Protein AF-A0A2D9I1L9-F1 (afdb_monomer_lite)

Sequence (82 aa):
MVKAIVDTKGRALGCTLVGPHAGDLLLPWIMAVQNRQKMSTLASLIAPYPTLSEVTKRTAGSYFTPNLFSDRSRKVVRFLMR

pLDDT: mean 94.06, std 3.26, range [73.94, 97.88]

Foldseek 3Di:
DKDFDADPVQATCAMDADDPPRVVLCVVSVVRNVVRHGLVVQLPDDDDPPDPNVVSNVNSVVVCVCVCPDPVVVVVVVVVVD

Radius of gyration: 14.7 Å; chains: 1; bounding box: 27×39×39 Å

Structure (mmCIF, N/CA/C/O backbone):
data_AF-A0A2D9I1L9-F1
#
_entry.id   AF-A0A2D9I1L9-F1
#
loop_
_atom_site.group_PDB
_atom_site.id
_atom_site.type_symbol
_atom_site.label_atom_id
_atom_site.label_alt_id
_atom_site.label_comp_id
_atom_site.label_asym_id
_atom_site.label_entity_id
_atom_site.label_seq_id
_atom_site.pdbx_PDB_ins_code
_atom_site.Cartn_x
_atom_site.Cartn_y
_atom_site.Cartn_z
_atom_site.occupancy
_atom_site.B_iso_or_equiv
_atom_site.auth_seq_id
_atom_site.auth_comp_id
_atom_site.auth_asym_id
_atom_site.auth_atom_id
_atom_site.pdbx_PDB_model_num
ATOM 1 N N . MET A 1 1 ? -2.799 3.251 -14.160 1.00 89.75 1 MET A N 1
ATOM 2 C CA . MET A 1 1 ? -3.950 3.130 -13.235 1.00 89.75 1 MET A CA 1
ATOM 3 C C . MET A 1 1 ? -3.695 1.989 -12.264 1.00 89.75 1 MET A C 1
ATOM 5 O O . MET A 1 1 ? -3.206 0.952 -12.691 1.00 89.75 1 MET A O 1
ATOM 9 N N . VAL A 1 2 ? -4.038 2.172 -10.987 1.00 95.50 2 VAL A N 1
ATOM 10 C CA . VAL A 1 2 ? -4.028 1.110 -9.969 1.00 95.50 2 VAL A CA 1
ATOM 11 C C . VAL A 1 2 ? -5.386 1.096 -9.286 1.00 95.50 2 VAL A C 1
ATOM 13 O O . VAL A 1 2 ? -5.900 2.153 -8.927 1.00 95.50 2 VAL A O 1
ATOM 16 N N . LYS A 1 3 ? -5.966 -0.089 -9.111 1.00 96.19 3 LYS A N 1
ATOM 17 C CA . LYS A 1 3 ? -7.209 -0.291 -8.369 1.00 96.19 3 LYS A CA 1
ATOM 18 C C . LYS A 1 3 ? -7.028 -1.457 -7.412 1.00 96.19 3 LYS A C 1
ATOM 20 O O . LYS A 1 3 ? -6.838 -2.583 -7.856 1.00 96.19 3 LYS A O 1
ATOM 25 N N . ALA A 1 4 ? -7.124 -1.188 -6.117 1.00 96.50 4 ALA A N 1
ATOM 26 C CA . ALA A 1 4 ? -7.087 -2.209 -5.078 1.00 96.50 4 ALA A CA 1
ATOM 27 C C . ALA A 1 4 ? -8.502 -2.515 -4.573 1.00 96.50 4 ALA A C 1
ATOM 29 O O . ALA A 1 4 ? -9.332 -1.613 -4.452 1.00 96.50 4 ALA A O 1
ATOM 30 N N . ILE A 1 5 ? -8.765 -3.782 -4.265 1.00 97.00 5 ILE A N 1
ATOM 31 C CA . ILE A 1 5 ? -9.980 -4.236 -3.585 1.00 97.00 5 ILE A CA 1
ATOM 32 C C . ILE A 1 5 ? -9.588 -4.612 -2.161 1.00 97.00 5 ILE A C 1
ATOM 34 O O . ILE A 1 5 ? -8.618 -5.345 -1.949 1.00 97.00 5 ILE A O 1
ATOM 38 N N . VAL A 1 6 ? -10.332 -4.090 -1.190 1.00 97.31 6 VAL A N 1
ATOM 39 C CA . VAL A 1 6 ? -10.003 -4.186 0.232 1.00 97.31 6 VAL A CA 1
ATOM 40 C C . VAL A 1 6 ? -11.212 -4.721 0.996 1.00 97.31 6 VAL A C 1
ATOM 42 O O . VAL A 1 6 ? -12.345 -4.358 0.685 1.00 97.31 6 VAL A O 1
ATOM 45 N N . ASP A 1 7 ? -10.980 -5.597 1.974 1.00 96.50 7 ASP A N 1
ATOM 46 C CA . ASP A 1 7 ? -12.039 -6.079 2.863 1.00 96.50 7 ASP A CA 1
ATOM 47 C C . ASP A 1 7 ? -12.446 -5.022 3.910 1.00 96.50 7 ASP A C 1
ATOM 49 O O . ASP A 1 7 ? -11.808 -3.981 4.083 1.00 96.50 7 ASP A O 1
ATOM 53 N N . THR A 1 8 ? -13.497 -5.314 4.677 1.00 94.19 8 THR A N 1
ATOM 54 C CA . THR A 1 8 ? -13.980 -4.440 5.762 1.00 94.19 8 THR A CA 1
ATOM 55 C C . THR A 1 8 ? -12.974 -4.258 6.904 1.00 94.19 8 THR A C 1
ATOM 57 O O . THR A 1 8 ? -13.110 -3.338 7.708 1.00 94.19 8 THR A O 1
ATOM 60 N N . LYS A 1 9 ? -11.950 -5.116 6.991 1.00 93.88 9 LYS A N 1
ATOM 61 C CA . LYS A 1 9 ? -10.866 -5.062 7.983 1.00 93.88 9 LYS A CA 1
ATOM 62 C C . LYS A 1 9 ? -9.620 -4.343 7.445 1.00 93.88 9 LYS A C 1
ATOM 64 O O . LYS A 1 9 ? -8.615 -4.256 8.161 1.00 93.88 9 LYS A O 1
ATOM 69 N N . GLY A 1 10 ? -9.669 -3.824 6.217 1.00 94.69 10 GLY A N 1
ATOM 70 C CA . GLY A 1 10 ? -8.577 -3.109 5.569 1.00 94.69 10 GLY A CA 1
ATOM 71 C C . GLY A 1 10 ? -7.522 -3.997 4.903 1.00 94.69 10 GLY A C 1
ATOM 72 O O . GLY A 1 10 ? -6.430 -3.500 4.634 1.00 94.69 10 GLY A O 1
ATOM 73 N N . ARG A 1 11 ? -7.783 -5.291 4.671 1.00 96.88 11 ARG A N 1
ATOM 74 C CA . ARG A 1 11 ? -6.854 -6.237 4.025 1.00 96.88 11 ARG A CA 1
ATOM 75 C C . ARG A 1 11 ? -6.991 -6.244 2.509 1.00 96.88 11 ARG A C 1
ATOM 77 O O . ARG A 1 11 ? -8.104 -6.181 1.994 1.00 96.88 11 ARG A O 1
ATOM 84 N N . ALA A 1 12 ? -5.869 -6.380 1.803 1.00 96.94 12 ALA A N 1
ATOM 85 C CA . ALA A 1 12 ? -5.865 -6.537 0.349 1.00 96.94 12 ALA A CA 1
ATOM 86 C C . ALA A 1 12 ? -6.527 -7.862 -0.059 1.00 96.94 12 ALA A C 1
ATOM 88 O O . ALA A 1 12 ? -6.078 -8.932 0.349 1.00 96.94 12 ALA A O 1
ATOM 89 N N . LEU A 1 13 ? -7.564 -7.779 -0.893 1.00 96.94 13 LEU A N 1
ATOM 90 C CA . LEU A 1 13 ? -8.184 -8.930 -1.557 1.00 96.94 13 LEU A CA 1
ATOM 91 C C . LEU A 1 13 ? -7.637 -9.127 -2.974 1.00 96.94 13 LEU A C 1
ATO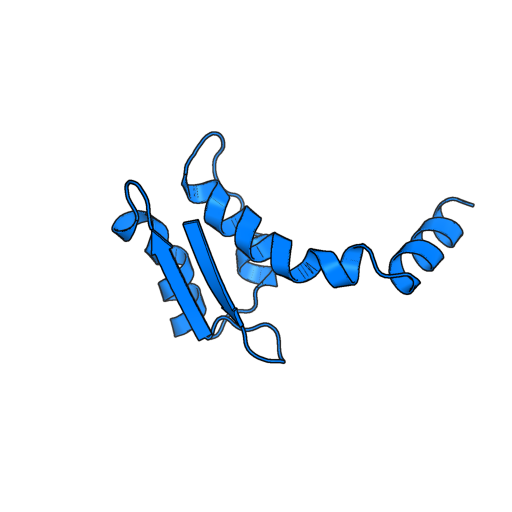M 93 O O . LEU A 1 13 ? -7.552 -10.252 -3.454 1.00 96.94 13 LEU A O 1
ATOM 97 N N . GLY A 1 14 ? -7.252 -8.037 -3.635 1.00 95.69 14 GLY A N 1
ATOM 98 C CA . GLY A 1 14 ? -6.710 -8.063 -4.987 1.00 95.69 14 GLY A CA 1
ATOM 99 C C . GLY A 1 14 ? -6.328 -6.672 -5.478 1.00 95.69 14 GLY A C 1
ATOM 100 O O . GLY A 1 14 ? -6.699 -5.662 -4.876 1.00 95.69 14 GLY A O 1
ATOM 101 N N . CYS A 1 15 ? -5.586 -6.623 -6.580 1.00 96.62 15 CYS A N 1
ATOM 102 C CA . CYS A 1 15 ? -5.192 -5.386 -7.239 1.00 96.62 15 CYS A CA 1
ATOM 103 C C . CYS A 1 15 ? -5.187 -5.568 -8.759 1.00 96.62 15 CYS A C 1
ATOM 105 O O . CYS A 1 15 ? -4.772 -6.608 -9.264 1.00 96.62 15 CYS A O 1
ATOM 107 N N . THR A 1 16 ? -5.624 -4.541 -9.479 1.00 96.81 16 THR A N 1
ATOM 108 C CA . THR A 1 16 ? -5.482 -4.420 -10.929 1.00 96.81 16 THR A CA 1
ATOM 109 C C . THR A 1 16 ? -4.568 -3.244 -11.224 1.00 96.81 16 THR A C 1
ATOM 111 O O . THR A 1 16 ? -4.807 -2.130 -10.748 1.00 96.81 16 THR A O 1
ATOM 114 N N . LEU A 1 17 ? -3.534 -3.484 -12.026 1.00 96.88 17 LEU A N 1
ATOM 115 C CA . LEU A 1 17 ? -2.533 -2.489 -12.376 1.00 96.88 17 LEU A CA 1
ATOM 116 C C . LEU A 1 17 ? -2.376 -2.435 -13.896 1.00 96.88 17 LEU A C 1
ATOM 118 O O . LEU A 1 17 ? -2.203 -3.459 -14.548 1.00 96.88 17 LEU A O 1
ATOM 122 N N . VAL A 1 18 ? -2.483 -1.230 -14.455 1.00 96.62 18 VAL A N 1
ATOM 123 C CA . VAL A 1 18 ? -2.404 -0.972 -15.899 1.00 96.62 18 VAL A CA 1
ATOM 124 C C . VAL A 1 18 ? -1.426 0.172 -16.135 1.00 96.62 18 VAL A C 1
ATOM 126 O O . VAL A 1 18 ? -1.629 1.275 -15.616 1.00 96.62 18 VAL A O 1
ATOM 129 N N . GLY A 1 19 ? -0.377 -0.081 -16.911 1.00 95.12 19 GLY A N 1
ATOM 130 C CA . GLY A 1 19 ? 0.658 0.894 -17.246 1.00 95.12 19 GLY A CA 1
ATOM 131 C C . GLY A 1 19 ? 1.987 0.229 -17.621 1.00 95.12 19 GLY A C 1
ATOM 132 O O . GLY A 1 19 ? 2.067 -1.002 -17.649 1.00 95.12 19 GLY A O 1
ATOM 133 N N . PRO A 1 20 ? 3.031 1.029 -17.894 1.00 95.81 20 PRO A N 1
ATOM 134 C CA . PRO A 1 20 ? 4.380 0.516 -18.108 1.00 95.81 20 PRO A CA 1
ATOM 135 C C . PRO A 1 20 ? 4.849 -0.308 -16.905 1.00 95.81 20 PRO A C 1
ATOM 137 O O . PRO A 1 20 ? 4.575 0.065 -15.764 1.00 95.81 20 PRO A O 1
ATOM 140 N N . HIS A 1 21 ? 5.547 -1.417 -17.163 1.00 95.69 21 HIS A N 1
ATOM 141 C CA . HIS A 1 21 ? 6.099 -2.300 -16.124 1.00 95.69 21 HIS A CA 1
ATOM 142 C C . HIS A 1 21 ? 5.059 -2.856 -15.142 1.00 95.69 21 HIS A C 1
ATOM 144 O O . HI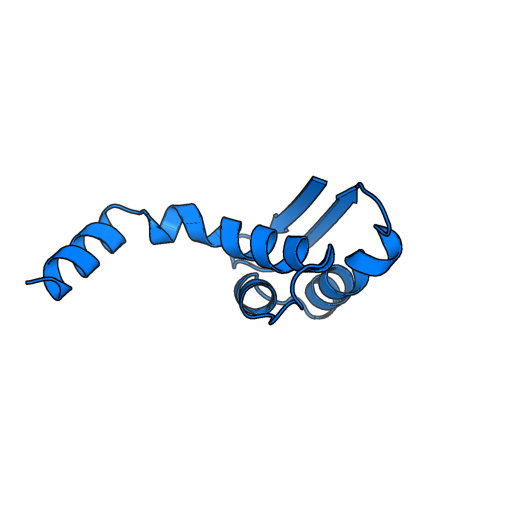S A 1 21 ? 5.368 -3.154 -13.991 1.00 95.69 21 HIS A O 1
ATOM 150 N N . ALA A 1 22 ? 3.802 -3.011 -15.578 1.00 95.75 22 ALA A N 1
ATOM 151 C CA . ALA A 1 22 ? 2.737 -3.423 -14.672 1.00 95.75 22 ALA A CA 1
ATOM 152 C C . ALA A 1 22 ? 2.983 -4.788 -14.008 1.00 95.75 22 ALA A C 1
ATOM 154 O O . ALA A 1 22 ? 2.679 -4.955 -12.828 1.00 95.75 22 ALA A O 1
ATOM 155 N N . GLY A 1 23 ? 3.563 -5.735 -14.754 1.00 95.06 23 GLY A N 1
ATOM 156 C CA . GLY A 1 23 ? 3.967 -7.038 -14.223 1.00 95.06 23 GLY A CA 1
ATOM 157 C C . GLY A 1 23 ? 4.998 -6.917 -13.099 1.00 95.06 23 GLY A C 1
ATOM 158 O O . GLY A 1 23 ? 4.841 -7.551 -12.059 1.00 95.06 23 GLY A O 1
ATOM 159 N N . ASP A 1 24 ? 5.982 -6.031 -13.261 1.00 94.44 24 ASP A N 1
ATOM 160 C CA . ASP A 1 24 ? 7.056 -5.814 -12.283 1.00 94.44 24 ASP A CA 1
ATOM 161 C C . ASP A 1 24 ? 6.535 -5.109 -11.017 1.00 94.44 24 ASP A C 1
ATOM 163 O O . ASP A 1 24 ? 6.935 -5.414 -9.893 1.00 94.44 24 ASP A O 1
ATOM 167 N N . LEU A 1 25 ? 5.580 -4.189 -11.182 1.00 95.25 25 LEU A N 1
ATOM 168 C CA . LEU A 1 25 ? 4.985 -3.406 -10.093 1.00 95.25 25 LEU A CA 1
ATOM 169 C C . LEU A 1 25 ? 3.934 -4.175 -9.275 1.00 95.25 25 LEU A C 1
ATOM 171 O O . LEU A 1 25 ? 3.501 -3.692 -8.224 1.00 95.25 25 LEU A O 1
ATOM 175 N N . LEU A 1 26 ? 3.498 -5.353 -9.732 1.00 95.94 26 LEU A N 1
ATOM 176 C CA . LEU A 1 26 ? 2.484 -6.164 -9.050 1.00 95.94 26 LEU A CA 1
ATOM 177 C C . LEU A 1 26 ? 3.021 -6.920 -7.832 1.00 95.94 26 LEU A C 1
ATOM 179 O O . LEU A 1 26 ? 2.232 -7.266 -6.952 1.00 95.94 26 LEU A O 1
ATOM 183 N N . LEU A 1 27 ? 4.332 -7.155 -7.737 1.00 95.44 27 LEU A N 1
ATOM 184 C CA . LEU A 1 27 ? 4.922 -7.997 -6.691 1.00 95.44 27 LEU A CA 1
ATOM 185 C C . LEU A 1 27 ? 4.515 -7.600 -5.251 1.00 95.44 27 LEU A C 1
ATOM 187 O O . LEU A 1 27 ? 4.083 -8.483 -4.505 1.00 95.44 27 LEU A O 1
ATOM 191 N N . PRO A 1 28 ? 4.531 -6.312 -4.843 1.00 94.81 28 PRO A N 1
ATOM 192 C CA . PRO A 1 28 ? 4.066 -5.915 -3.511 1.00 94.81 28 PRO A CA 1
ATOM 193 C C . PRO A 1 28 ? 2.589 -6.251 -3.259 1.00 94.81 28 PRO A C 1
ATOM 195 O O . PRO A 1 28 ? 2.207 -6.586 -2.139 1.00 94.81 28 PRO A O 1
ATOM 198 N N . TRP A 1 29 ? 1.750 -6.194 -4.297 1.00 95.94 29 TRP A N 1
ATOM 199 C CA . TRP A 1 29 ? 0.330 -6.538 -4.203 1.00 95.94 29 TRP A CA 1
ATOM 200 C C . TRP A 1 29 ? 0.116 -8.047 -4.089 1.00 95.94 29 TRP A C 1
ATOM 202 O O . TRP A 1 29 ? -0.725 -8.475 -3.301 1.00 95.94 29 TRP A O 1
ATOM 212 N N . ILE A 1 30 ? 0.907 -8.850 -4.808 1.00 96.75 30 ILE A N 1
ATOM 213 C CA . ILE A 1 30 ? 0.907 -10.315 -4.679 1.00 96.75 30 ILE A CA 1
ATOM 214 C C . ILE A 1 30 ? 1.265 -10.704 -3.241 1.00 96.75 30 ILE A C 1
ATOM 216 O O . ILE A 1 30 ? 0.518 -11.450 -2.606 1.00 96.75 30 ILE A O 1
ATOM 220 N N . MET A 1 31 ? 2.342 -10.133 -2.688 1.00 96.81 31 MET A N 1
ATOM 221 C CA . MET A 1 31 ? 2.742 -10.368 -1.295 1.00 96.81 31 MET A CA 1
ATOM 222 C C . MET A 1 31 ? 1.660 -9.940 -0.299 1.00 96.81 31 MET A C 1
ATOM 224 O O . MET A 1 31 ? 1.399 -10.652 0.673 1.00 96.81 31 MET A O 1
ATOM 228 N N . ALA A 1 32 ? 1.009 -8.797 -0.532 1.00 97.06 32 ALA A N 1
ATOM 229 C CA . ALA A 1 32 ? -0.044 -8.309 0.347 1.00 97.06 32 ALA A CA 1
ATOM 230 C C . ALA A 1 32 ? -1.262 -9.244 0.376 1.00 97.06 32 ALA A C 1
ATOM 232 O O . ALA A 1 32 ? -1.811 -9.491 1.451 1.00 97.06 32 ALA A O 1
ATOM 233 N N . VAL A 1 33 ? -1.662 -9.793 -0.775 1.00 97.31 33 VAL A N 1
ATOM 234 C CA . VAL A 1 33 ? -2.776 -10.749 -0.874 1.00 97.31 33 VAL A CA 1
ATOM 235 C C . VAL A 1 33 ? -2.398 -12.094 -0.249 1.00 97.31 33 VAL A C 1
ATOM 237 O O . VAL A 1 33 ? -3.137 -12.592 0.601 1.00 97.31 33 VAL A O 1
ATOM 240 N N . GLN A 1 34 ? -1.233 -12.653 -0.602 1.00 97.88 34 GLN A N 1
ATOM 241 C CA . GLN A 1 34 ? -0.754 -13.937 -0.070 1.00 97.88 34 GLN A CA 1
ATOM 242 C C . GLN A 1 34 ? -0.666 -13.927 1.460 1.00 97.88 34 GLN A C 1
ATOM 244 O O . GLN A 1 34 ? -1.135 -14.851 2.121 1.00 97.88 34 GLN A O 1
ATOM 249 N N . ASN A 1 35 ? -0.144 -12.839 2.030 1.00 97.44 35 ASN A N 1
ATOM 250 C CA . ASN A 1 35 ? 0.054 -12.701 3.472 1.00 97.44 35 ASN A CA 1
ATOM 251 C C . ASN A 1 35 ? -1.125 -12.027 4.196 1.00 97.44 35 ASN A C 1
ATOM 253 O O . ASN A 1 35 ? -1.016 -11.702 5.379 1.00 97.44 35 ASN A O 1
ATOM 257 N N . ARG A 1 36 ? -2.252 -11.783 3.508 1.00 96.44 36 ARG A N 1
ATOM 258 C CA . ARG A 1 36 ? -3.450 -11.111 4.056 1.00 96.44 36 ARG A CA 1
ATOM 259 C C . ARG A 1 36 ? -3.132 -9.793 4.783 1.00 96.44 36 ARG A C 1
ATOM 261 O O . ARG A 1 36 ? -3.696 -9.497 5.846 1.00 96.44 36 ARG A O 1
ATOM 268 N N . GLN A 1 37 ? -2.216 -9.008 4.221 1.00 97.19 37 GLN A N 1
ATOM 269 C CA . GLN A 1 37 ? -1.739 -7.757 4.805 1.00 97.19 37 GLN A CA 1
ATOM 270 C C . GLN A 1 37 ? -2.770 -6.634 4.685 1.00 97.19 37 GLN A C 1
ATOM 272 O O . GLN A 1 37 ? -3.599 -6.598 3.773 1.00 97.19 37 GLN A O 1
ATOM 277 N N . LYS A 1 38 ? -2.698 -5.692 5.630 1.00 96.38 38 LYS A N 1
ATOM 278 C CA . LYS A 1 38 ? -3.536 -4.489 5.659 1.00 96.38 38 LYS A CA 1
ATOM 279 C C . LYS A 1 38 ? -2.973 -3.394 4.751 1.00 96.38 38 LYS A C 1
ATOM 281 O O . LYS A 1 38 ? -1.765 -3.324 4.540 1.00 96.38 38 LYS A O 1
ATOM 286 N N . MET A 1 39 ? -3.827 -2.467 4.311 1.00 95.75 39 MET A N 1
ATOM 287 C CA . MET A 1 39 ? -3.408 -1.281 3.546 1.00 95.75 39 MET A CA 1
ATOM 288 C C . MET A 1 39 ? -2.396 -0.416 4.293 1.00 95.75 39 MET A C 1
ATOM 290 O O . MET A 1 39 ? -1.567 0.226 3.658 1.00 95.75 39 MET A O 1
ATOM 294 N N . SER A 1 40 ? -2.402 -0.446 5.628 1.00 94.94 40 SER A N 1
ATOM 295 C CA . SER A 1 40 ? -1.390 0.232 6.441 1.00 94.94 40 SER A CA 1
ATOM 296 C C . SER A 1 40 ? 0.021 -0.253 6.109 1.00 94.94 40 SER A C 1
ATOM 298 O O . SER A 1 40 ? 0.921 0.564 5.992 1.00 94.94 40 SER A O 1
ATOM 300 N N . THR A 1 41 ? 0.212 -1.558 5.886 1.00 95.75 41 THR A N 1
ATOM 301 C CA . THR A 1 41 ? 1.522 -2.130 5.549 1.00 95.75 41 THR A CA 1
ATOM 302 C C . THR A 1 41 ? 2.031 -1.592 4.216 1.00 95.75 41 THR A C 1
ATOM 304 O O . THR A 1 41 ? 3.171 -1.149 4.137 1.00 95.75 41 THR A O 1
ATOM 307 N N . LEU A 1 42 ? 1.173 -1.558 3.190 1.00 95.06 42 LEU A N 1
ATOM 308 C CA . LEU A 1 42 ? 1.529 -1.009 1.878 1.00 95.06 42 LEU A CA 1
ATOM 309 C C . LEU A 1 42 ? 1.741 0.513 1.915 1.00 95.06 42 LEU A C 1
ATOM 311 O O . LEU A 1 42 ? 2.641 1.022 1.254 1.00 95.06 42 LEU A O 1
ATOM 315 N N . ALA A 1 43 ? 0.947 1.246 2.701 1.00 94.81 43 ALA A N 1
ATOM 316 C CA . ALA A 1 43 ? 1.079 2.696 2.853 1.00 94.81 43 ALA A CA 1
ATOM 317 C C . ALA A 1 43 ? 2.364 3.093 3.603 1.00 94.81 43 ALA A C 1
ATOM 319 O O . ALA A 1 43 ? 2.930 4.156 3.342 1.00 94.81 43 ALA A O 1
ATOM 320 N N . SER A 1 44 ? 2.843 2.233 4.505 1.00 94.19 44 SER A N 1
ATOM 321 C CA . SER A 1 44 ? 4.094 2.421 5.245 1.00 94.19 44 SER A CA 1
ATOM 322 C C . SER A 1 44 ? 5.350 2.101 4.433 1.00 94.19 44 SER A C 1
ATOM 324 O O . SER A 1 44 ? 6.443 2.445 4.877 1.00 94.19 44 SER A O 1
ATOM 326 N N . LEU A 1 45 ? 5.229 1.484 3.251 1.00 93.12 45 LEU A N 1
ATOM 327 C CA . LEU A 1 45 ? 6.386 1.207 2.399 1.00 93.12 45 LEU A CA 1
ATOM 328 C C . LEU A 1 45 ? 7.114 2.504 2.022 1.00 93.12 45 LEU A C 1
ATOM 330 O O . LEU A 1 45 ? 6.506 3.541 1.738 1.00 93.12 45 LEU A O 1
ATOM 334 N N . ILE A 1 46 ? 8.441 2.445 1.994 1.00 92.81 46 ILE A N 1
ATOM 335 C CA . ILE A 1 46 ? 9.282 3.521 1.472 1.00 92.81 46 ILE A CA 1
ATOM 336 C C . ILE A 1 46 ? 9.566 3.183 0.010 1.00 92.81 46 ILE A C 1
ATOM 338 O O . ILE A 1 46 ? 10.426 2.364 -0.293 1.00 92.81 46 ILE A O 1
ATOM 342 N N . ALA A 1 47 ? 8.777 3.770 -0.891 1.00 90.31 47 ALA A N 1
ATOM 343 C CA . ALA A 1 47 ? 9.016 3.660 -2.323 1.00 90.31 47 ALA A CA 1
ATOM 344 C C . ALA A 1 47 ? 10.136 4.636 -2.731 1.00 90.31 47 ALA A C 1
ATOM 346 O O . ALA A 1 47 ? 10.102 5.788 -2.287 1.00 90.31 47 ALA A O 1
ATOM 347 N N . PRO A 1 48 ? 11.105 4.209 -3.559 1.00 91.19 48 PRO A N 1
ATOM 348 C CA . PRO A 1 48 ? 12.106 5.108 -4.122 1.00 91.19 48 PRO A CA 1
ATOM 349 C C . PRO A 1 48 ? 11.459 6.215 -4.963 1.00 91.19 48 PRO A C 1
ATOM 351 O O . PRO A 1 48 ? 10.478 5.955 -5.663 1.00 91.19 48 PRO A O 1
ATOM 354 N N . TYR A 1 49 ? 12.043 7.413 -4.929 1.00 92.00 49 TYR A N 1
ATOM 355 C CA . TYR A 1 49 ? 11.609 8.578 -5.706 1.00 92.00 49 TYR A CA 1
ATOM 356 C C . TYR A 1 49 ? 12.740 9.058 -6.632 1.00 92.00 49 TYR A C 1
ATOM 358 O O . TYR A 1 49 ? 13.874 9.148 -6.153 1.00 92.00 49 TYR A O 1
ATOM 366 N N . PRO A 1 50 ? 12.480 9.416 -7.907 1.00 92.31 50 PRO A N 1
ATOM 367 C CA . PRO A 1 50 ? 11.204 9.331 -8.626 1.00 92.31 50 PRO A CA 1
ATOM 368 C C . PRO A 1 50 ? 11.030 7.978 -9.353 1.00 92.31 50 PRO A C 1
ATOM 370 O O . PRO A 1 50 ? 11.796 7.669 -10.266 1.00 92.31 50 PRO A O 1
ATOM 373 N N . THR A 1 51 ? 10.033 7.157 -8.992 1.00 93.56 51 THR A N 1
ATOM 374 C CA . THR A 1 51 ? 9.767 5.858 -9.658 1.00 93.56 51 THR A CA 1
ATOM 375 C C . THR A 1 51 ? 8.281 5.522 -9.811 1.00 93.56 51 THR A C 1
ATOM 377 O O . THR A 1 51 ? 7.422 6.007 -9.078 1.00 93.56 51 THR A O 1
ATOM 380 N N . LEU A 1 52 ? 7.960 4.598 -10.730 1.00 94.31 52 LEU A N 1
ATOM 381 C CA . LEU A 1 52 ? 6.594 4.074 -10.878 1.00 94.31 52 LEU A CA 1
ATOM 382 C C . LEU A 1 52 ? 6.101 3.346 -9.615 1.00 94.31 52 LEU A C 1
ATOM 384 O O . LEU A 1 52 ? 4.900 3.334 -9.353 1.00 94.31 52 LEU A O 1
ATOM 388 N N . SER A 1 53 ? 7.005 2.793 -8.801 1.00 92.31 53 SER A N 1
ATOM 389 C CA . SER A 1 53 ? 6.684 2.073 -7.558 1.00 92.31 53 SER A CA 1
ATOM 390 C C . SER A 1 53 ? 5.988 2.942 -6.509 1.00 92.31 53 SER A C 1
ATOM 392 O O . SER A 1 53 ? 5.266 2.423 -5.653 1.00 92.31 53 SER A O 1
ATOM 394 N N . GLU A 1 54 ? 6.120 4.266 -6.597 1.00 93.81 54 GLU A N 1
ATOM 395 C CA . GLU A 1 54 ? 5.386 5.213 -5.752 1.00 93.81 54 GLU A CA 1
ATOM 396 C C . GLU A 1 54 ? 3.869 5.057 -5.856 1.00 93.81 54 GLU A C 1
ATOM 398 O O . GLU A 1 54 ? 3.142 5.342 -4.898 1.00 93.81 54 GLU A O 1
ATOM 403 N N . VAL A 1 55 ? 3.377 4.558 -6.994 1.00 94.56 55 VAL A N 1
ATOM 404 C CA . VAL A 1 55 ? 1.949 4.344 -7.218 1.00 94.56 55 VAL A CA 1
ATOM 405 C C . VAL A 1 55 ? 1.350 3.381 -6.195 1.00 94.56 55 VAL A C 1
ATOM 407 O O . VAL A 1 55 ? 0.213 3.579 -5.764 1.00 94.56 55 VAL A O 1
ATOM 410 N N . THR A 1 56 ? 2.115 2.384 -5.741 1.00 94.00 56 THR A N 1
ATOM 411 C CA . THR A 1 56 ? 1.678 1.425 -4.719 1.00 94.00 56 THR A CA 1
ATOM 412 C C . THR A 1 56 ? 1.450 2.131 -3.388 1.00 94.00 56 THR A C 1
ATOM 414 O O . THR A 1 56 ? 0.367 2.016 -2.810 1.00 94.00 56 THR A O 1
ATOM 417 N N . LYS A 1 57 ? 2.420 2.945 -2.947 1.00 93.44 57 LYS A N 1
ATOM 418 C CA . LYS A 1 57 ? 2.312 3.728 -1.709 1.00 93.44 57 LYS A CA 1
ATOM 419 C C . LYS A 1 57 ? 1.159 4.726 -1.781 1.00 93.44 57 LYS A C 1
ATOM 421 O O . LYS A 1 57 ? 0.352 4.808 -0.857 1.00 93.44 57 LYS A O 1
ATOM 426 N N . ARG A 1 58 ? 1.045 5.456 -2.894 1.00 93.12 58 ARG A N 1
ATOM 427 C CA . ARG A 1 58 ? -0.019 6.447 -3.108 1.00 93.12 58 ARG A CA 1
ATOM 428 C C . ARG A 1 58 ? -1.406 5.807 -3.093 1.00 93.12 58 ARG A C 1
ATOM 430 O O . ARG A 1 58 ? -2.314 6.332 -2.453 1.00 93.12 58 ARG A O 1
ATOM 437 N N . THR A 1 59 ? -1.560 4.660 -3.751 1.00 95.19 59 THR A N 1
ATOM 438 C CA . THR A 1 59 ? -2.835 3.931 -3.793 1.00 95.19 59 THR A CA 1
ATOM 439 C C . THR A 1 59 ? -3.211 3.410 -2.409 1.00 95.19 59 THR A C 1
ATOM 441 O O . THR A 1 59 ? -4.333 3.635 -1.961 1.00 95.19 59 THR A O 1
ATOM 444 N N . ALA A 1 60 ? -2.274 2.796 -1.685 1.00 94.69 60 ALA A N 1
ATOM 445 C CA . ALA A 1 60 ? -2.516 2.336 -0.319 1.00 94.69 60 ALA A CA 1
ATOM 446 C C . ALA A 1 60 ? -2.823 3.494 0.650 1.00 94.69 60 ALA A C 1
ATOM 448 O O . ALA A 1 60 ? -3.689 3.364 1.509 1.00 94.69 60 ALA A O 1
ATOM 449 N N . GLY A 1 61 ? -2.168 4.647 0.487 1.00 93.19 61 GLY A N 1
ATOM 450 C CA . GLY A 1 61 ? -2.447 5.852 1.271 1.00 93.19 61 GLY A CA 1
ATOM 451 C C . GLY A 1 61 ? -3.845 6.425 1.020 1.00 93.19 61 GLY A C 1
ATOM 452 O O . GLY A 1 61 ? -4.510 6.846 1.966 1.00 93.19 61 GLY A O 1
ATOM 453 N N . SER A 1 62 ? -4.327 6.372 -0.228 1.00 93.88 62 SER A N 1
ATOM 454 C CA . SER A 1 62 ? -5.658 6.879 -0.599 1.00 93.88 62 SER A CA 1
ATOM 455 C C . SER A 1 62 ? -6.808 6.190 0.147 1.00 93.88 62 SER A C 1
ATOM 457 O O . SER A 1 62 ? -7.840 6.808 0.401 1.00 93.88 62 SER A O 1
ATOM 459 N N . TYR A 1 63 ? -6.605 4.944 0.594 1.00 93.62 63 TYR A N 1
ATOM 460 C CA . TYR A 1 63 ? -7.558 4.215 1.434 1.00 93.62 63 TYR A CA 1
ATOM 461 C C . TYR A 1 63 ? -7.864 4.946 2.754 1.00 93.62 63 TYR A C 1
ATOM 463 O O . TYR A 1 63 ? -8.982 4.883 3.260 1.00 93.62 63 TYR A O 1
ATOM 471 N N . PHE A 1 64 ? -6.891 5.670 3.313 1.00 93.06 64 PHE A N 1
ATOM 472 C CA . PHE A 1 64 ? -7.041 6.364 4.594 1.00 93.06 64 PHE A CA 1
ATOM 473 C C . PHE A 1 64 ? -7.538 7.805 4.458 1.00 93.06 64 PHE A C 1
ATOM 475 O O . PHE A 1 64 ? -7.911 8.40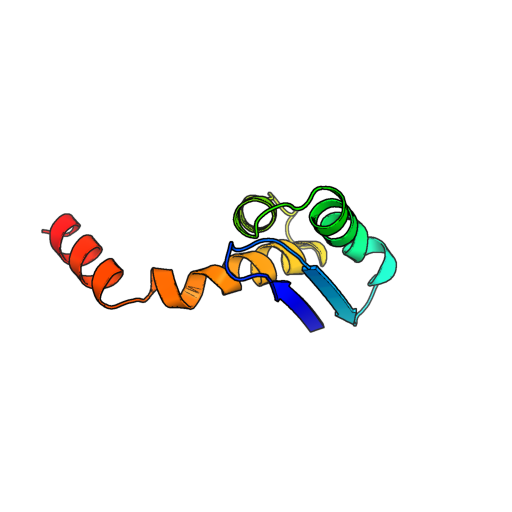7 5.465 1.00 93.06 64 PHE A O 1
ATOM 482 N N . THR A 1 65 ? -7.585 8.357 3.241 1.00 90.62 65 THR A N 1
ATOM 483 C CA . THR A 1 65 ? -8.005 9.741 2.979 1.00 90.62 65 THR A CA 1
ATOM 484 C C . THR A 1 65 ? -9.372 10.085 3.594 1.00 90.62 65 THR A C 1
ATOM 486 O O . THR A 1 65 ? -9.440 11.100 4.288 1.00 90.62 65 THR A O 1
ATOM 489 N N . PRO A 1 66 ? -10.437 9.263 3.466 1.00 89.38 66 PRO A N 1
ATOM 490 C CA . PRO A 1 66 ? -11.740 9.594 4.054 1.00 89.38 66 PRO A CA 1
ATOM 491 C C . PRO A 1 66 ? -11.700 9.713 5.584 1.00 89.38 66 PRO A C 1
ATOM 493 O O . PRO A 1 66 ? -12.312 10.605 6.165 1.00 89.38 66 PRO A O 1
ATOM 496 N N . ASN A 1 67 ? -10.933 8.843 6.246 1.00 88.19 67 ASN A N 1
ATOM 497 C CA . ASN A 1 67 ? -10.800 8.859 7.702 1.00 88.19 67 ASN A CA 1
ATOM 498 C C . ASN A 1 67 ? -9.929 10.027 8.175 1.00 88.19 67 ASN A C 1
ATOM 500 O O . ASN A 1 67 ? -10.244 10.674 9.179 1.00 88.19 67 ASN A O 1
ATOM 504 N N . LEU A 1 68 ? -8.850 10.320 7.445 1.00 87.25 68 LEU A N 1
ATOM 505 C CA . LEU A 1 68 ? -7.910 11.386 7.781 1.00 87.25 68 LEU A CA 1
ATOM 506 C C . LEU A 1 68 ? -8.571 12.767 7.708 1.00 87.25 68 LEU A C 1
ATOM 508 O O . LEU A 1 68 ? -8.351 13.598 8.584 1.00 87.25 68 LEU A O 1
ATOM 512 N N . PHE A 1 69 ? -9.439 12.978 6.719 1.00 88.88 69 PHE A N 1
ATOM 513 C CA . PHE A 1 69 ? -10.169 14.232 6.526 1.00 88.88 69 PHE A CA 1
ATOM 514 C C . PHE A 1 69 ? -11.592 14.219 7.107 1.00 88.88 69 PHE A C 1
ATOM 516 O O . PHE A 1 69 ? -12.394 15.093 6.788 1.00 88.88 69 PHE A O 1
ATOM 523 N N . SER A 1 70 ? -11.910 13.264 7.985 1.00 91.19 70 SER A N 1
ATOM 524 C CA . SER A 1 70 ? -13.200 13.224 8.681 1.00 91.19 70 SER A CA 1
ATOM 525 C C . SER A 1 70 ? -13.358 14.369 9.694 1.00 91.19 70 SER A C 1
ATOM 527 O O . SER A 1 70 ? -12.379 14.872 10.258 1.00 91.19 70 SER A O 1
ATOM 529 N N . ASP A 1 71 ? -14.604 14.741 10.004 1.00 90.75 71 ASP A N 1
ATOM 530 C CA . ASP A 1 71 ? -14.908 15.785 10.996 1.00 90.75 71 ASP A CA 1
ATOM 531 C C . ASP A 1 71 ? -14.324 15.476 12.377 1.00 90.75 71 ASP A C 1
ATOM 533 O O . ASP A 1 71 ? -13.904 16.380 13.102 1.00 90.75 71 ASP A O 1
ATOM 537 N N . ARG A 1 72 ? -14.260 14.189 12.742 1.00 91.44 72 ARG A N 1
ATOM 538 C CA . ARG A 1 72 ? -13.646 13.743 13.995 1.00 91.44 72 ARG A CA 1
ATOM 539 C C . ARG A 1 72 ? -12.154 14.058 14.007 1.00 91.44 72 ARG A C 1
ATOM 541 O O . ARG A 1 72 ? -11.684 14.684 14.954 1.00 91.44 72 ARG A O 1
ATOM 548 N N . SER A 1 73 ? -11.436 13.677 12.952 1.00 90.56 73 SER A N 1
ATOM 549 C CA . SER A 1 73 ? -10.005 13.962 12.813 1.00 90.56 73 SER A CA 1
ATOM 550 C C . SER A 1 73 ? -9.744 15.468 12.835 1.00 90.56 73 SER A C 1
ATOM 552 O O . SER A 1 73 ? -8.874 15.936 13.566 1.00 90.56 73 SER A O 1
ATOM 554 N N . ARG A 1 74 ? -10.570 16.258 12.141 1.00 90.62 74 ARG A N 1
ATOM 555 C CA . ARG A 1 74 ? -10.453 17.722 12.122 1.00 90.62 74 ARG A CA 1
ATOM 556 C C . ARG A 1 74 ? -10.693 18.364 13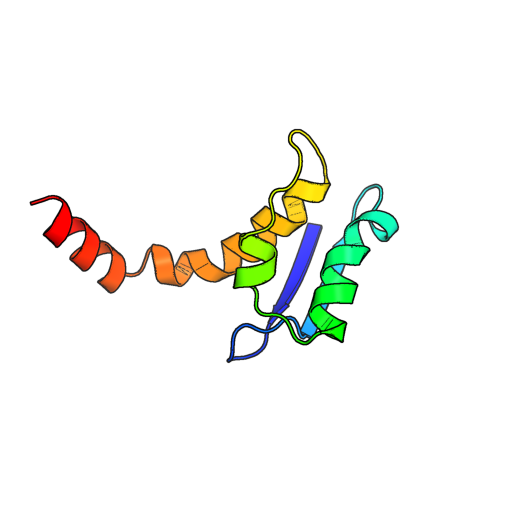.493 1.00 90.62 74 ARG A C 1
ATOM 558 O O . ARG A 1 74 ? -10.010 19.329 13.832 1.00 90.62 74 ARG A O 1
ATOM 565 N N . LYS A 1 75 ? -11.634 17.843 14.290 1.00 93.06 75 LYS A N 1
ATOM 566 C CA . LYS A 1 75 ? -11.866 18.292 15.677 1.00 93.06 75 LYS A CA 1
ATOM 567 C C . LYS A 1 75 ? -10.673 17.983 16.580 1.00 93.06 75 LYS A C 1
ATOM 569 O O . LYS A 1 75 ? -10.269 18.859 17.336 1.00 93.06 75 LYS A O 1
ATOM 574 N N . VAL A 1 76 ? -10.093 16.786 16.469 1.00 94.25 76 VAL A N 1
ATOM 575 C CA . VAL A 1 76 ? -8.895 16.395 17.235 1.00 94.25 76 VAL A CA 1
ATOM 576 C C . VAL A 1 76 ? -7.713 17.295 16.886 1.00 94.25 76 VAL A C 1
ATOM 578 O O . VAL A 1 76 ? -7.092 17.857 17.780 1.00 94.25 76 VAL A O 1
ATOM 581 N N . VAL A 1 77 ? -7.448 17.509 15.595 1.00 93.69 77 VAL A N 1
ATOM 582 C CA . VAL A 1 77 ? -6.375 18.412 15.153 1.00 93.69 77 VAL A CA 1
ATOM 583 C C . VAL A 1 77 ? -6.607 19.833 15.671 1.00 93.69 77 VAL A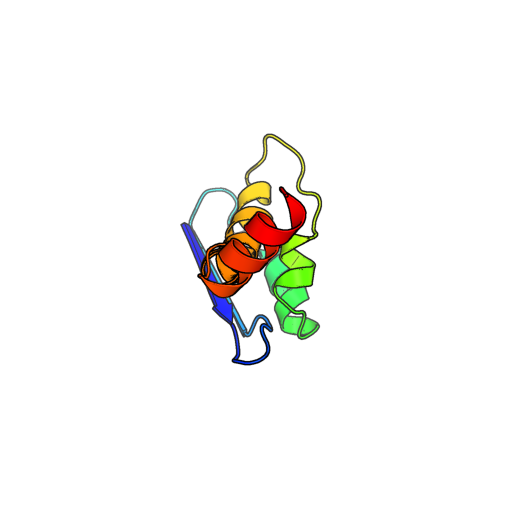 C 1
ATOM 585 O O . VAL A 1 77 ? -5.688 20.446 16.196 1.00 93.69 77 VAL A O 1
ATOM 588 N N . ARG A 1 78 ? -7.843 20.349 15.611 1.00 93.12 78 ARG A N 1
ATOM 589 C CA . ARG A 1 78 ? -8.177 21.684 16.139 1.00 93.12 78 ARG A CA 1
ATOM 590 C C . ARG A 1 78 ? -7.976 21.801 17.651 1.00 93.12 78 ARG A C 1
ATOM 592 O O . ARG A 1 78 ? -7.646 22.881 18.122 1.00 93.12 78 ARG A O 1
ATOM 599 N N . PHE A 1 79 ? -8.209 20.725 18.398 1.00 95.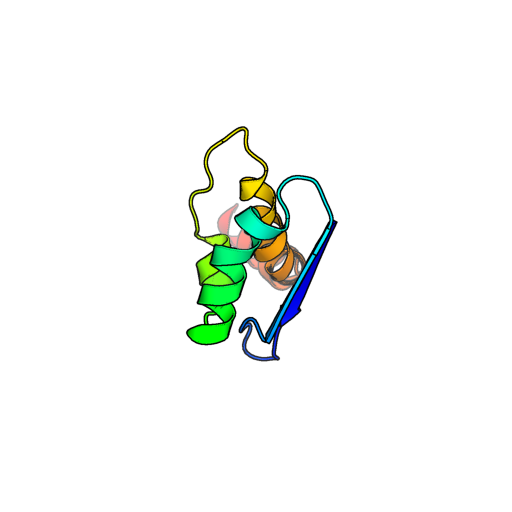81 79 PHE A N 1
ATOM 600 C CA . PHE A 1 79 ? -7.939 20.686 19.832 1.00 95.81 79 PHE A CA 1
ATOM 601 C C . PHE A 1 79 ? -6.434 20.721 20.127 1.00 95.81 79 PHE A C 1
ATOM 603 O O . PHE A 1 79 ? -6.034 21.408 21.051 1.00 95.81 79 PHE A O 1
ATOM 610 N N . LEU A 1 80 ? -5.613 20.036 19.325 1.00 95.31 80 LEU A N 1
ATOM 611 C CA . LEU A 1 80 ? -4.152 20.003 19.485 1.00 95.31 80 LEU A CA 1
ATOM 612 C C . LEU A 1 80 ? -3.440 21.273 18.996 1.00 95.31 80 LEU A C 1
ATOM 614 O O . LEU A 1 80 ? -2.333 21.556 19.431 1.00 95.31 80 LEU A O 1
ATOM 618 N N . MET A 1 81 ? -4.043 22.005 18.056 1.00 92.50 81 MET A N 1
ATOM 619 C CA . MET A 1 81 ? -3.531 23.293 17.565 1.00 92.50 81 MET A CA 1
ATOM 620 C C . MET A 1 81 ? -3.928 24.485 18.456 1.00 92.50 81 MET A C 1
ATOM 622 O O . MET A 1 81 ? -3.660 25.627 18.086 1.00 92.50 81 MET A O 1
ATOM 626 N N . ARG A 1 82 ? -4.612 24.231 19.574 1.00 73.94 82 ARG A N 1
ATOM 627 C CA . ARG A 1 82 ? -4.886 25.204 20.635 1.00 73.94 82 ARG A CA 1
ATOM 628 C C . ARG A 1 82 ? -3.851 25.060 21.736 1.00 73.94 82 ARG A C 1
ATOM 630 O O . ARG A 1 82 ? -3.496 26.117 22.292 1.00 73.94 82 ARG A O 1
#

Secondary structure (DSSP, 8-state):
-EEEEE-TTSBEEEEEE-STTHHHHTHHHHHHHHTT-BHHHHHT----TTSTTHHHHHHHHHTTHHHHTSHHHHHHHHHHT-